Protein AF-A0A2B7VPZ0-F1 (afdb_monomer_lite)

Sequence (69 aa):
MRGNYLYLIEYNSIKFVVSAKGAVEAIDLWIQEKNRENKEDYNLTKEFRPADFSITELVSEDLVIKASE

Organism: NCBI:txid155322

Radius of gyration: 13.2 Å; chains: 1; bounding box: 30×27×32 Å

pLDDT: mean 83.25, std 11.93, range [47.88, 96.12]

Structure (mmCIF, N/CA/C/O backbone):
data_AF-A0A2B7VPZ0-F1
#
_entry.id   AF-A0A2B7VPZ0-F1
#
loop_
_atom_site.group_PDB
_atom_site.id
_atom_site.type_symbol
_atom_site.label_atom_id
_atom_site.label_alt_id
_atom_site.label_comp_id
_atom_site.label_asym_id
_atom_site.label_entity_id
_atom_site.label_seq_id
_atom_site.pdbx_PDB_ins_code
_atom_site.Cartn_x
_atom_site.Cartn_y
_atom_site.Cartn_z
_atom_site.occupancy
_atom_site.B_iso_or_equiv
_atom_site.auth_seq_id
_atom_site.auth_comp_id
_atom_site.auth_asym_id
_atom_site.auth_atom_id
_atom_site.pdbx_PDB_model_num
ATOM 1 N N . MET A 1 1 ? -10.798 9.090 18.896 1.00 47.88 1 MET A N 1
ATOM 2 C CA . MET A 1 1 ? -9.457 8.969 18.285 1.00 47.88 1 MET A CA 1
ATOM 3 C C . MET A 1 1 ? -9.635 8.132 17.029 1.00 47.88 1 MET A C 1
ATOM 5 O O . MET A 1 1 ? -10.268 7.093 17.143 1.00 47.88 1 MET A O 1
ATOM 9 N N . ARG A 1 2 ? -9.222 8.596 15.840 1.00 57.59 2 ARG A N 1
ATOM 10 C CA . ARG A 1 2 ? -9.249 7.738 14.641 1.00 57.59 2 ARG A CA 1
ATOM 11 C C . ARG A 1 2 ? -8.166 6.671 14.833 1.00 57.59 2 ARG A C 1
ATOM 13 O O . ARG A 1 2 ? -7.007 7.041 14.994 1.00 57.59 2 ARG A O 1
ATOM 20 N N . GLY A 1 3 ? -8.580 5.410 14.952 1.00 74.75 3 GLY A N 1
ATOM 21 C CA . GLY A 1 3 ? -7.678 4.263 15.061 1.00 74.75 3 GLY A CA 1
ATOM 22 C C . GLY A 1 3 ? -6.924 4.019 13.757 1.00 74.75 3 GLY A C 1
ATOM 23 O O . GLY A 1 3 ? -7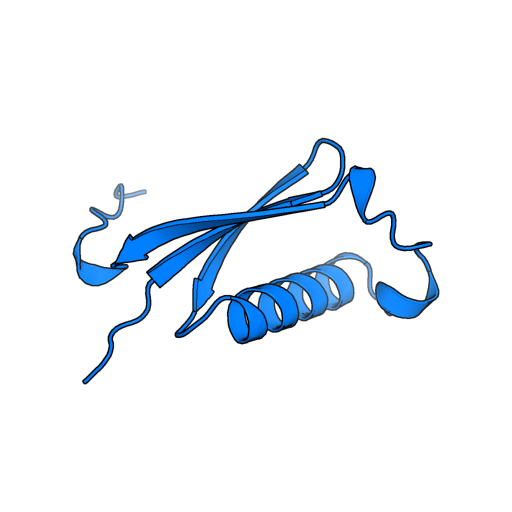.224 4.645 12.738 1.00 74.75 3 GLY A O 1
ATOM 24 N N . ASN A 1 4 ? -5.935 3.132 13.807 1.00 86.31 4 ASN A N 1
ATOM 25 C CA . ASN A 1 4 ? -5.247 2.685 12.606 1.00 86.31 4 ASN A CA 1
ATOM 26 C C . ASN A 1 4 ? -6.135 1.718 11.814 1.00 86.31 4 ASN A C 1
ATOM 28 O O . ASN A 1 4 ? -6.900 0.943 12.390 1.00 86.31 4 ASN A O 1
ATOM 32 N N . TYR A 1 5 ? -5.980 1.737 10.497 1.00 92.00 5 TYR A N 1
ATOM 33 C CA . TYR A 1 5 ? -6.585 0.796 9.567 1.00 92.00 5 TYR A CA 1
ATOM 34 C C . TYR A 1 5 ? -5.492 -0.030 8.905 1.00 92.00 5 TYR A C 1
ATOM 36 O O . TYR A 1 5 ? -4.361 0.426 8.725 1.00 92.00 5 TYR A O 1
ATOM 44 N N . LEU A 1 6 ? -5.848 -1.247 8.518 1.00 93.06 6 LEU A N 1
ATOM 45 C CA . LEU A 1 6 ? -5.042 -2.049 7.623 1.00 93.06 6 LEU A CA 1
ATOM 46 C C . LEU A 1 6 ? -5.262 -1.598 6.183 1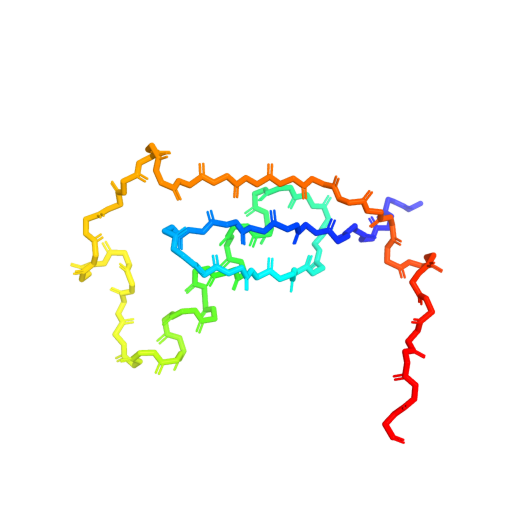.00 93.06 6 LEU A C 1
ATOM 48 O O . LEU A 1 6 ? -6.396 -1.516 5.710 1.00 93.06 6 LEU A O 1
ATOM 52 N N . TYR A 1 7 ? -4.162 -1.387 5.478 1.00 94.94 7 TYR A N 1
ATOM 53 C CA . TYR A 1 7 ? -4.131 -1.112 4.052 1.00 94.94 7 TYR A CA 1
ATOM 54 C C . TYR A 1 7 ? -3.426 -2.260 3.337 1.00 94.94 7 TYR A C 1
ATOM 56 O O . TYR A 1 7 ? -2.319 -2.647 3.714 1.00 94.94 7 TYR A O 1
ATOM 64 N N . LEU A 1 8 ? -4.070 -2.796 2.302 1.00 95.19 8 LEU A N 1
ATOM 65 C CA . LEU A 1 8 ? -3.455 -3.698 1.338 1.00 95.19 8 LEU A CA 1
ATOM 66 C C . LEU A 1 8 ? -2.869 -2.861 0.206 1.00 95.19 8 LEU A C 1
ATOM 68 O O . LEU A 1 8 ? -3.611 -2.205 -0.521 1.00 95.19 8 LEU A O 1
ATOM 72 N N . ILE A 1 9 ? -1.553 -2.909 0.058 1.00 95.31 9 ILE A N 1
ATOM 73 C CA . ILE A 1 9 ? -0.824 -2.343 -1.071 1.00 95.31 9 ILE A CA 1
ATOM 74 C C . ILE A 1 9 ? -0.433 -3.489 -1.997 1.00 95.31 9 ILE A C 1
ATOM 76 O O . ILE A 1 9 ? 0.208 -4.454 -1.570 1.00 95.31 9 ILE A O 1
ATOM 80 N N . GLU A 1 10 ? -0.798 -3.380 -3.268 1.00 93.81 10 GLU A N 1
ATOM 81 C CA . GLU A 1 10 ? -0.359 -4.298 -4.313 1.00 93.81 10 GLU A CA 1
ATOM 82 C C . GLU A 1 10 ? 0.551 -3.535 -5.273 1.00 93.81 10 GLU A C 1
ATOM 84 O O . GLU A 1 10 ? 0.206 -2.452 -5.743 1.00 93.81 10 GLU A O 1
ATOM 89 N N . TYR A 1 11 ? 1.733 -4.089 -5.543 1.00 89.94 11 TYR A N 1
ATOM 90 C CA . TYR A 1 11 ? 2.635 -3.560 -6.558 1.00 89.94 11 TYR A CA 1
ATOM 91 C C . TYR A 1 11 ? 3.245 -4.695 -7.373 1.00 89.94 11 TYR A C 1
ATOM 93 O O . TYR A 1 11 ? 3.971 -5.540 -6.836 1.00 89.94 11 TYR A O 1
ATOM 101 N N . ASN A 1 12 ? 2.977 -4.706 -8.681 1.00 87.25 12 ASN A N 1
ATOM 102 C CA . ASN A 1 12 ? 3.239 -5.853 -9.555 1.00 87.25 12 ASN A CA 1
ATOM 103 C C . ASN A 1 12 ? 2.567 -7.128 -9.002 1.00 87.25 12 ASN A C 1
ATOM 105 O O . ASN A 1 12 ? 1.361 -7.170 -8.790 1.00 87.25 12 ASN A O 1
ATOM 109 N N . SER A 1 13 ? 3.344 -8.182 -8.748 1.00 84.81 13 SER A N 1
ATOM 110 C CA . SER A 1 13 ? 2.866 -9.454 -8.201 1.00 84.81 13 SER A CA 1
ATOM 111 C C . SER A 1 13 ? 2.969 -9.543 -6.677 1.00 84.81 13 SER A C 1
ATOM 113 O O . SER A 1 13 ? 2.764 -10.624 -6.124 1.00 84.81 13 SER A O 1
ATOM 115 N N . ILE A 1 14 ? 3.354 -8.460 -5.992 1.00 87.25 14 ILE A N 1
ATOM 116 C CA . ILE A 1 14 ? 3.647 -8.490 -4.559 1.00 87.25 14 ILE A CA 1
ATOM 117 C C . ILE A 1 14 ? 2.567 -7.748 -3.776 1.00 87.25 14 ILE A C 1
ATOM 119 O O . ILE A 1 14 ? 2.125 -6.672 -4.175 1.00 87.25 14 ILE A O 1
ATOM 123 N N . LYS A 1 15 ? 2.168 -8.336 -2.646 1.00 91.00 15 LYS A N 1
ATOM 124 C CA . LYS A 1 15 ? 1.150 -7.809 -1.739 1.00 91.00 15 LYS A CA 1
ATOM 125 C C . LYS A 1 15 ? 1.769 -7.471 -0.389 1.00 91.00 15 LYS A C 1
ATOM 127 O O . L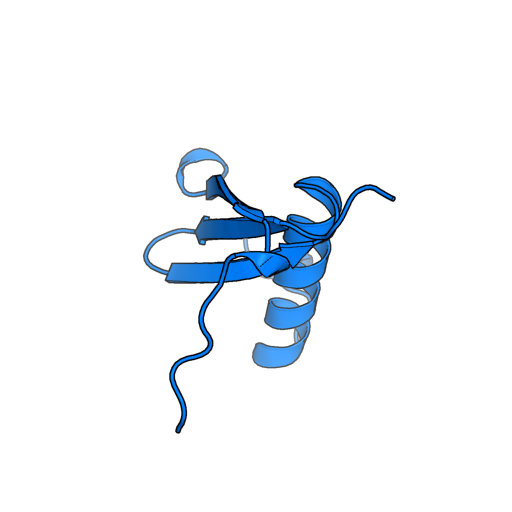YS A 1 15 ? 2.552 -8.260 0.138 1.00 91.00 15 LYS A O 1
ATOM 132 N N . PHE A 1 16 ? 1.377 -6.335 0.173 1.00 91.38 16 PHE A N 1
ATOM 133 C CA . PHE A 1 16 ? 1.821 -5.844 1.474 1.00 91.38 16 PHE A CA 1
ATOM 134 C C . PHE A 1 16 ? 0.625 -5.395 2.287 1.00 91.38 16 PHE A C 1
ATOM 136 O O . PHE A 1 16 ? -0.224 -4.668 1.785 1.00 91.38 16 PHE A O 1
ATOM 143 N N . VAL A 1 17 ? 0.574 -5.808 3.547 1.00 91.69 17 VAL A N 1
ATOM 144 C CA . VAL A 1 17 ? -0.412 -5.302 4.498 1.00 91.69 17 VAL A CA 1
ATOM 145 C C . VAL A 1 17 ? 0.320 -4.434 5.505 1.00 91.69 17 VAL A C 1
ATOM 147 O O . VAL A 1 17 ? 1.289 -4.884 6.115 1.00 91.69 17 VAL A O 1
ATOM 150 N N . VAL A 1 18 ? -0.136 -3.196 5.663 1.00 92.44 18 VAL A N 1
ATOM 151 C CA . VAL A 1 18 ? 0.445 -2.223 6.594 1.00 92.44 18 VAL A CA 1
ATOM 152 C C . VAL A 1 18 ? -0.649 -1.596 7.449 1.00 92.44 18 VAL A C 1
ATOM 154 O O . VAL A 1 18 ? -1.756 -1.360 6.970 1.00 92.44 18 VAL A O 1
ATOM 157 N N . SER A 1 19 ? -0.341 -1.332 8.718 1.00 92.38 19 SER A N 1
ATOM 158 C CA . SER A 1 19 ? -1.212 -0.565 9.612 1.00 92.38 19 SER A CA 1
ATOM 159 C C . SER A 1 19 ? -0.830 0.913 9.552 1.00 92.38 19 SER A C 1
ATOM 161 O O . SER A 1 19 ? 0.343 1.248 9.715 1.00 92.38 19 SER A O 1
ATOM 163 N N . ALA A 1 20 ? -1.801 1.790 9.301 1.00 93.69 20 ALA A N 1
ATOM 164 C CA . ALA A 1 20 ? -1.585 3.232 9.204 1.00 93.69 20 ALA A CA 1
ATOM 165 C C . ALA A 1 20 ? -2.849 4.022 9.573 1.00 93.69 20 ALA A C 1
ATOM 167 O O . ALA A 1 20 ? -3.958 3.490 9.573 1.00 93.69 20 ALA A O 1
ATOM 168 N N . LYS A 1 21 ? -2.717 5.324 9.836 1.00 92.44 21 LYS A N 1
ATOM 169 C CA . LYS A 1 21 ? -3.857 6.229 10.085 1.00 92.44 21 LYS A CA 1
ATOM 170 C C . LYS A 1 21 ? -4.529 6.702 8.796 1.00 92.44 21 LYS A C 1
ATOM 172 O O . LYS A 1 21 ? -5.564 7.367 8.859 1.00 92.44 21 LYS A O 1
ATOM 177 N N . GLY A 1 22 ? -3.920 6.424 7.645 1.00 93.06 22 GLY A N 1
ATOM 178 C CA . GLY A 1 22 ? -4.408 6.829 6.335 1.00 93.06 22 GLY A CA 1
ATOM 179 C C . GLY A 1 22 ? -3.574 6.254 5.194 1.00 93.06 22 GLY A C 1
ATOM 180 O O . GLY A 1 22 ? -2.434 5.836 5.388 1.00 93.06 22 GLY A O 1
ATOM 181 N N . ALA A 1 23 ? -4.128 6.312 3.982 1.00 92.31 23 ALA A N 1
ATOM 182 C CA . ALA A 1 23 ? -3.500 5.781 2.771 1.00 92.31 23 ALA A CA 1
ATOM 183 C C . ALA A 1 23 ? -2.109 6.376 2.475 1.00 92.31 23 ALA A C 1
ATOM 185 O O . ALA A 1 23 ? -1.223 5.661 2.024 1.00 92.31 23 ALA A O 1
ATOM 186 N N . VAL A 1 24 ? -1.894 7.668 2.750 1.00 93.69 24 VAL A N 1
ATOM 187 C CA . VAL A 1 24 ? -0.588 8.320 2.525 1.00 93.69 24 VAL A CA 1
ATOM 188 C C . VAL A 1 24 ? 0.478 7.742 3.456 1.00 93.69 24 VAL A C 1
ATOM 190 O O . VAL A 1 24 ? 1.538 7.335 2.997 1.00 93.69 24 VAL A O 1
ATOM 193 N N . GLU A 1 25 ? 0.167 7.621 4.748 1.00 94.62 25 GLU A N 1
ATOM 194 C CA . GLU A 1 25 ? 1.085 7.028 5.728 1.00 94.62 25 GLU A CA 1
ATOM 195 C C . GLU A 1 25 ? 1.347 5.545 5.421 1.00 94.62 25 GLU A C 1
ATOM 197 O O . GLU A 1 25 ? 2.475 5.081 5.552 1.00 94.62 25 GLU A O 1
ATOM 202 N N . ALA A 1 26 ? 0.339 4.807 4.941 1.00 94.25 26 ALA A N 1
ATOM 203 C CA . ALA A 1 26 ? 0.515 3.428 4.486 1.00 94.25 26 ALA A CA 1
ATOM 204 C C . ALA A 1 26 ? 1.535 3.317 3.338 1.00 94.25 26 ALA A C 1
ATOM 206 O O . ALA A 1 26 ? 2.381 2.422 3.348 1.00 94.25 26 ALA A O 1
ATOM 207 N N . ILE A 1 27 ? 1.481 4.235 2.368 1.00 92.12 27 ILE A N 1
ATOM 208 C CA . ILE A 1 27 ? 2.438 4.290 1.254 1.00 92.12 27 ILE A CA 1
ATOM 209 C C . ILE A 1 27 ? 3.844 4.609 1.769 1.00 92.12 27 ILE A C 1
ATOM 211 O O . ILE A 1 27 ? 4.791 3.919 1.395 1.00 92.12 27 ILE A O 1
ATOM 215 N N . ASP A 1 28 ? 3.982 5.596 2.657 1.00 92.75 28 ASP A N 1
ATOM 216 C CA . ASP A 1 28 ? 5.279 5.974 3.227 1.00 92.75 28 ASP A CA 1
ATOM 217 C C . ASP A 1 28 ? 5.926 4.805 3.986 1.00 92.75 28 ASP A C 1
ATOM 219 O O . ASP A 1 28 ? 7.112 4.524 3.806 1.00 92.75 28 ASP A O 1
ATOM 223 N N . LEU A 1 29 ? 5.144 4.079 4.792 1.00 93.06 29 LEU A N 1
ATOM 224 C CA . LEU A 1 29 ? 5.611 2.894 5.518 1.00 93.06 29 LEU A CA 1
ATOM 225 C C . LEU A 1 29 ? 6.036 1.770 4.569 1.00 93.06 29 LEU A C 1
ATOM 227 O O . LEU A 1 29 ? 7.065 1.131 4.788 1.00 93.06 29 LEU A O 1
ATOM 231 N N . TRP A 1 30 ? 5.280 1.543 3.493 1.00 91.12 30 TRP A N 1
ATOM 232 C CA . TRP A 1 30 ? 5.645 0.564 2.473 1.00 91.12 30 TRP A CA 1
ATOM 233 C C . TRP A 1 30 ? 6.967 0.917 1.778 1.00 91.12 30 TRP A C 1
ATOM 235 O O . TRP A 1 30 ? 7.834 0.051 1.647 1.00 91.12 30 TRP A O 1
ATOM 245 N N . ILE A 1 31 ? 7.161 2.180 1.388 1.00 88.44 31 ILE A N 1
ATOM 246 C CA . ILE A 1 31 ? 8.414 2.650 0.777 1.00 88.44 31 ILE A CA 1
ATOM 247 C C . ILE A 1 31 ? 9.583 2.468 1.750 1.00 88.44 31 ILE A C 1
ATOM 249 O O . ILE A 1 31 ? 10.623 1.935 1.364 1.00 88.44 31 ILE A O 1
ATOM 253 N N . GLN A 1 32 ? 9.416 2.852 3.020 1.00 88.94 32 GLN A N 1
ATOM 254 C CA . GLN A 1 32 ? 10.454 2.681 4.042 1.00 88.94 32 GLN A CA 1
ATOM 255 C C . GLN A 1 32 ? 10.852 1.213 4.213 1.00 88.94 32 GLN A C 1
ATOM 257 O O . GLN A 1 32 ? 12.043 0.898 4.267 1.00 88.94 32 GLN A O 1
ATOM 262 N N . GLU A 1 33 ? 9.876 0.308 4.239 1.00 87.31 33 GLU A N 1
ATOM 263 C CA . GLU A 1 33 ? 10.135 -1.126 4.339 1.00 87.31 33 GLU A CA 1
ATOM 264 C C . GLU A 1 33 ? 10.882 -1.655 3.105 1.00 87.31 33 GLU A C 1
ATOM 266 O O . GLU A 1 33 ? 11.825 -2.438 3.230 1.00 87.31 33 GLU A O 1
ATOM 271 N N . LYS A 1 34 ? 10.553 -1.163 1.904 1.00 84.44 34 LYS A N 1
ATOM 272 C CA . LYS A 1 34 ? 11.279 -1.522 0.676 1.00 84.44 34 LYS A CA 1
ATOM 273 C C . LYS A 1 34 ? 12.682 -0.960 0.587 1.00 84.44 34 LYS A C 1
ATOM 275 O O . LYS A 1 34 ? 13.567 -1.672 0.103 1.00 84.44 34 LYS A O 1
ATOM 280 N N . ASN A 1 35 ? 12.905 0.237 1.110 1.00 84.00 35 ASN A N 1
ATOM 281 C CA . ASN A 1 35 ? 14.245 0.792 1.255 1.00 84.00 35 ASN A CA 1
ATOM 282 C C . ASN A 1 35 ? 15.083 -0.061 2.218 1.00 84.00 35 ASN A C 1
ATOM 284 O O . ASN A 1 35 ? 16.255 -0.345 1.963 1.00 84.00 35 ASN A O 1
ATOM 288 N N . ARG A 1 36 ? 14.463 -0.529 3.309 1.00 84.56 36 ARG A N 1
ATOM 289 C CA . ARG A 1 36 ? 15.105 -1.378 4.319 1.00 84.56 36 ARG A CA 1
ATOM 290 C C . ARG A 1 36 ? 15.481 -2.757 3.775 1.00 84.56 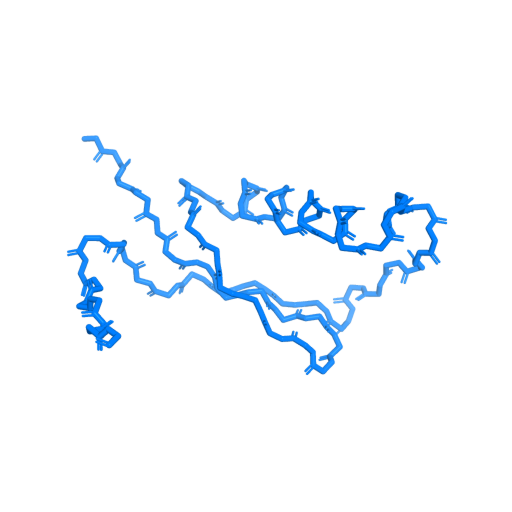36 ARG A C 1
ATOM 292 O O . ARG A 1 36 ? 16.599 -3.209 4.018 1.00 84.56 36 ARG A O 1
ATOM 299 N N . GLU A 1 37 ? 14.581 -3.417 3.045 1.0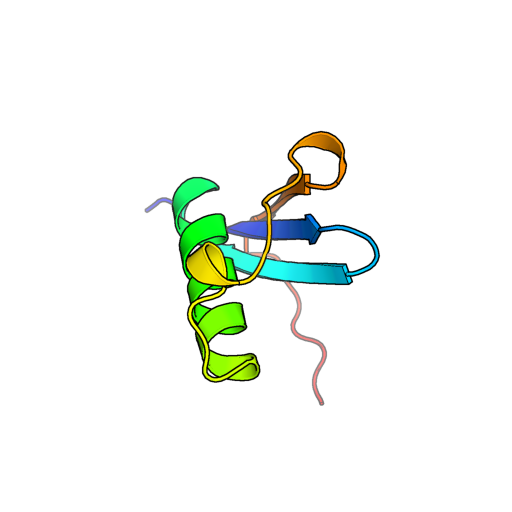0 81.75 37 GLU A N 1
ATOM 300 C CA . GLU A 1 37 ? 14.830 -4.739 2.450 1.00 81.75 37 GLU A CA 1
ATOM 301 C C . GLU A 1 37 ? 15.944 -4.710 1.393 1.00 81.75 37 GLU A C 1
ATOM 303 O O . GLU A 1 37 ? 16.817 -5.577 1.394 1.00 81.75 37 GLU A O 1
ATOM 308 N N . ASN A 1 38 ? 15.930 -3.715 0.499 1.00 74.75 38 ASN A N 1
ATOM 309 C CA . ASN A 1 38 ? 16.834 -3.681 -0.655 1.00 74.75 38 ASN A CA 1
ATOM 310 C C . ASN A 1 38 ? 18.179 -2.997 -0.367 1.00 74.75 38 ASN A C 1
ATOM 312 O O . ASN A 1 38 ? 19.061 -3.039 -1.218 1.00 74.75 38 ASN A O 1
ATOM 316 N N . LYS A 1 39 ? 18.355 -2.377 0.813 1.00 73.25 39 LYS A N 1
ATOM 317 C CA . LYS A 1 39 ? 19.517 -1.526 1.161 1.00 73.25 39 LYS A CA 1
ATOM 318 C C . LYS A 1 39 ? 19.784 -0.394 0.153 1.00 73.25 39 LYS A C 1
ATOM 320 O O . LYS A 1 39 ? 20.873 0.176 0.139 1.00 73.25 39 LYS A O 1
ATOM 325 N N . GLU A 1 40 ? 18.792 -0.062 -0.661 1.00 65.56 40 GLU A N 1
ATOM 326 C CA . GLU A 1 40 ? 18.823 0.944 -1.716 1.00 65.56 40 GLU A CA 1
ATOM 327 C C . GLU A 1 40 ? 17.543 1.770 -1.627 1.00 65.56 40 GLU A C 1
ATOM 329 O O . GLU A 1 40 ? 16.514 1.281 -1.159 1.00 65.56 40 GLU A O 1
ATOM 334 N N . ASP A 1 41 ? 17.593 3.022 -2.076 1.00 66.88 41 ASP A N 1
ATOM 335 C CA . ASP A 1 41 ? 16.407 3.872 -2.115 1.00 66.88 41 ASP A CA 1
ATOM 336 C C . ASP A 1 41 ? 15.495 3.405 -3.261 1.00 66.88 41 ASP A C 1
ATOM 338 O O . ASP A 1 41 ? 15.798 3.584 -4.441 1.00 66.88 41 ASP A O 1
ATOM 342 N N . TYR A 1 42 ? 14.386 2.760 -2.915 1.00 64.44 42 TYR A N 1
ATOM 343 C CA . TYR A 1 42 ? 13.401 2.173 -3.821 1.00 64.44 42 TYR A CA 1
ATOM 344 C C . TYR A 1 42 ? 12.876 3.188 -4.840 1.00 64.44 42 TYR A C 1
ATOM 346 O O . TYR A 1 42 ? 12.651 2.846 -6.000 1.00 64.44 42 TYR A O 1
ATOM 354 N N . ASN A 1 43 ? 12.758 4.452 -4.420 1.00 64.25 43 ASN A N 1
ATOM 355 C CA . ASN A 1 43 ? 12.361 5.568 -5.276 1.00 64.25 43 ASN A CA 1
ATOM 356 C C . ASN A 1 43 ? 13.405 5.911 -6.351 1.00 64.25 43 ASN A C 1
ATOM 358 O O . ASN A 1 43 ? 13.056 6.502 -7.369 1.00 64.25 43 ASN A O 1
ATOM 362 N N . LEU A 1 44 ? 14.680 5.572 -6.131 1.00 62.50 44 LEU A N 1
ATOM 363 C CA . LEU A 1 44 ? 15.771 5.857 -7.065 1.00 62.50 44 LEU A CA 1
ATOM 364 C C . LEU A 1 44 ? 16.030 4.702 -8.036 1.00 62.50 44 LEU A C 1
ATOM 366 O O . LEU A 1 44 ? 16.545 4.937 -9.128 1.00 62.50 44 LEU A O 1
ATOM 370 N N . THR A 1 45 ? 15.700 3.465 -7.656 1.00 62.12 45 THR A N 1
ATOM 371 C CA . THR A 1 45 ? 16.090 2.265 -8.416 1.00 62.12 45 THR A CA 1
ATOM 372 C C . THR A 1 45 ? 14.954 1.626 -9.203 1.00 62.12 45 THR A C 1
ATOM 374 O O . THR A 1 45 ? 15.214 0.900 -10.165 1.00 62.12 45 THR A O 1
ATOM 377 N N . LYS A 1 46 ? 13.693 1.902 -8.853 1.00 68.31 46 LYS A N 1
ATOM 378 C CA . LYS A 1 46 ? 12.533 1.405 -9.596 1.00 68.31 46 LYS A CA 1
ATOM 379 C C . LYS A 1 46 ? 11.770 2.538 -10.260 1.00 68.31 46 LYS A C 1
ATOM 381 O O . LYS A 1 46 ? 11.290 3.454 -9.605 1.00 68.31 46 LYS A O 1
ATOM 386 N N . GLU A 1 47 ? 11.582 2.416 -11.571 1.00 77.31 47 GLU A N 1
ATOM 387 C CA . GLU A 1 47 ? 10.596 3.216 -12.288 1.00 77.31 47 GLU A CA 1
ATOM 388 C C . GLU A 1 47 ? 9.209 2.852 -11.743 1.00 77.31 47 GLU A C 1
ATOM 390 O O . GLU A 1 47 ? 8.737 1.722 -11.909 1.00 77.31 47 GLU A O 1
ATOM 395 N N . PHE A 1 48 ? 8.592 3.783 -11.014 1.00 81.12 48 PHE A N 1
ATOM 396 C CA . PHE A 1 48 ? 7.258 3.580 -10.468 1.00 81.12 48 PHE A CA 1
ATOM 397 C C . PHE A 1 48 ? 6.251 3.473 -11.612 1.00 81.12 48 PHE A C 1
ATOM 399 O O . PHE A 1 48 ? 6.137 4.382 -12.436 1.00 81.12 48 PHE A O 1
ATOM 406 N N . ARG A 1 49 ? 5.508 2.364 -11.654 1.00 84.94 49 ARG A N 1
ATOM 407 C CA . ARG A 1 49 ? 4.460 2.117 -12.648 1.00 84.94 49 ARG A CA 1
ATOM 408 C C . ARG A 1 49 ? 3.085 2.230 -11.996 1.00 84.94 49 ARG A C 1
ATOM 410 O O . ARG A 1 49 ? 2.657 1.281 -11.343 1.00 84.94 49 ARG A O 1
ATOM 417 N N . PRO A 1 50 ? 2.354 3.344 -12.194 1.00 84.62 50 PRO A N 1
ATOM 418 C CA . PRO A 1 50 ? 1.049 3.541 -11.564 1.00 84.62 50 PRO A CA 1
ATOM 419 C C . PRO A 1 50 ? 0.021 2.469 -11.940 1.00 84.62 50 PRO A C 1
ATOM 421 O O . PRO A 1 50 ? -0.834 2.138 -11.132 1.00 84.62 50 PRO A O 1
ATOM 424 N N . ALA A 1 51 ? 0.115 1.916 -13.154 1.00 89.75 51 ALA A N 1
ATOM 425 C CA . ALA A 1 51 ? -0.779 0.859 -13.627 1.00 89.75 51 ALA A CA 1
ATOM 426 C C . ALA A 1 51 ? -0.641 -0.454 -12.836 1.00 89.75 51 ALA A C 1
ATOM 428 O O . ALA A 1 51 ? -1.589 -1.231 -12.783 1.00 89.75 51 ALA A O 1
ATOM 429 N N . ASP A 1 52 ? 0.519 -0.674 -12.214 1.00 89.56 52 ASP A N 1
ATOM 430 C CA . ASP A 1 52 ? 0.826 -1.875 -11.439 1.00 89.56 52 ASP A CA 1
ATOM 431 C C . ASP A 1 52 ? 0.617 -1.657 -9.933 1.00 89.56 52 ASP A C 1
ATOM 433 O O . ASP A 1 52 ? 0.928 -2.555 -9.153 1.00 89.56 52 ASP A O 1
ATOM 437 N N . PHE A 1 53 ? 0.146 -0.473 -9.518 1.00 92.12 53 PHE A N 1
ATOM 438 C CA . PHE A 1 53 ? -0.027 -0.081 -8.121 1.00 92.12 53 PHE A CA 1
ATOM 439 C C . PHE A 1 53 ? -1.507 0.031 -7.745 1.00 92.12 53 PHE A C 1
ATOM 441 O O . PHE A 1 53 ? -2.280 0.735 -8.395 1.00 92.12 53 PHE A O 1
ATOM 448 N N . SER A 1 54 ? -1.885 -0.593 -6.633 1.00 94.81 54 SER A N 1
ATOM 449 C CA . SER A 1 54 ? -3.178 -0.380 -5.989 1.00 94.81 54 SER A CA 1
ATOM 450 C C . SER A 1 54 ? -3.006 -0.260 -4.474 1.00 94.81 54 SER A C 1
ATOM 452 O O . SER A 1 54 ? -2.091 -0.829 -3.876 1.00 94.81 54 SER A O 1
ATOM 454 N N . ILE A 1 55 ? -3.907 0.493 -3.842 1.00 96.06 55 ILE A N 1
ATOM 455 C CA . ILE A 1 55 ? -4.040 0.537 -2.388 1.00 96.06 55 ILE A CA 1
ATOM 456 C C . ILE A 1 55 ? -5.514 0.419 -2.020 1.00 96.06 55 ILE A C 1
ATOM 458 O O . ILE A 1 55 ? -6.361 1.121 -2.571 1.00 96.06 55 ILE A O 1
ATOM 462 N N . THR A 1 56 ? -5.814 -0.477 -1.086 1.00 96.12 56 THR A N 1
ATOM 463 C CA . THR A 1 56 ? -7.170 -0.742 -0.605 1.00 96.12 56 THR A CA 1
ATOM 464 C C . THR A 1 56 ? -7.185 -0.681 0.915 1.00 96.12 56 THR A C 1
ATOM 466 O O . THR A 1 56 ? -6.420 -1.384 1.572 1.00 96.12 56 THR A O 1
ATOM 469 N N . GLU A 1 57 ? -8.057 0.148 1.483 1.00 95.12 57 GLU A N 1
ATOM 470 C CA . GLU A 1 57 ? -8.366 0.101 2.914 1.00 95.12 57 GLU A CA 1
ATOM 471 C C . GLU A 1 57 ? -9.173 -1.168 3.200 1.00 95.12 57 GLU A C 1
ATOM 473 O O . GLU A 1 57 ? -10.180 -1.428 2.542 1.00 95.12 57 GLU A O 1
ATOM 478 N N . LEU A 1 58 ? -8.708 -1.981 4.144 1.00 91.25 58 LEU A N 1
ATOM 479 C CA . LEU A 1 58 ? -9.353 -3.238 4.497 1.00 91.25 58 LEU A CA 1
ATOM 480 C C . LEU A 1 58 ? -10.306 -3.032 5.673 1.00 91.25 58 LEU A C 1
ATOM 482 O O . LEU A 1 58 ? -11.522 -2.986 5.519 1.00 91.25 58 LEU A O 1
ATOM 486 N N . VAL A 1 59 ? -9.740 -2.952 6.872 1.00 89.25 59 VAL A N 1
ATOM 487 C CA . VAL A 1 59 ? -10.475 -2.952 8.131 1.00 89.25 59 VAL A CA 1
ATOM 488 C C . VAL A 1 59 ? -9.658 -2.228 9.189 1.00 89.25 59 VAL A C 1
ATOM 490 O O . VAL A 1 59 ? -8.435 -2.137 9.085 1.00 89.25 59 VAL A O 1
ATOM 493 N N . SER A 1 60 ? -10.333 -1.716 10.209 1.00 85.25 60 SER A N 1
ATOM 494 C CA . SER A 1 60 ? -9.678 -1.158 11.387 1.00 85.25 60 SER A CA 1
ATOM 495 C C . SER A 1 60 ? -8.841 -2.232 12.105 1.00 85.25 60 SER A C 1
ATOM 497 O O . SER A 1 60 ? -9.264 -3.384 12.225 1.00 85.25 60 SER A O 1
ATOM 499 N N . GLU A 1 61 ? -7.632 -1.873 12.544 1.00 80.19 61 GLU A N 1
ATOM 500 C CA . GLU A 1 61 ? -6.653 -2.806 13.128 1.00 80.19 61 GLU A CA 1
ATOM 501 C C . GLU A 1 61 ? -7.168 -3.468 14.418 1.00 80.19 61 GLU A C 1
ATOM 503 O O . GLU A 1 61 ? -6.857 -4.621 14.707 1.00 80.19 61 GLU A O 1
ATOM 508 N N . ASP A 1 62 ? -8.008 -2.763 15.171 1.00 77.75 62 ASP A N 1
ATOM 509 C CA . ASP A 1 62 ? -8.657 -3.246 16.394 1.00 77.75 62 ASP A CA 1
ATOM 510 C C . ASP A 1 62 ? -9.653 -4.396 16.162 1.00 77.75 62 ASP A C 1
ATOM 512 O O . ASP A 1 62 ? -10.000 -5.102 17.109 1.00 77.75 62 ASP A O 1
ATOM 516 N N . LEU A 1 63 ? -10.083 -4.623 14.918 1.00 74.94 63 LEU A N 1
ATOM 517 C CA . LEU A 1 63 ? -10.969 -5.725 14.532 1.00 74.94 63 LEU A CA 1
ATOM 518 C C . LEU A 1 63 ? -10.205 -6.960 14.029 1.00 74.94 63 LEU A C 1
ATOM 520 O O . LEU A 1 63 ? -10.819 -7.957 13.642 1.00 74.94 63 LEU A O 1
ATOM 524 N N . VAL A 1 64 ? -8.871 -6.913 14.021 1.00 74.44 64 VAL A N 1
ATOM 525 C CA . VAL A 1 64 ? -8.021 -7.988 13.506 1.00 74.44 64 VAL A CA 1
ATOM 526 C C . VAL A 1 64 ? -7.696 -8.965 14.629 1.00 74.44 64 VAL A C 1
ATOM 528 O O . VAL A 1 64 ? -6.975 -8.650 15.576 1.00 74.44 64 VAL A O 1
ATOM 531 N N . ILE A 1 65 ? -8.187 -10.197 14.504 1.00 69.31 65 ILE A N 1
ATOM 532 C CA . ILE A 1 65 ? -7.770 -11.292 15.380 1.00 69.31 65 ILE A CA 1
ATOM 533 C C . ILE A 1 65 ? -6.368 -11.716 14.939 1.00 69.31 65 ILE A C 1
ATOM 535 O O . ILE A 1 65 ? -6.196 -12.280 13.858 1.00 69.31 65 ILE A O 1
ATOM 539 N N . LYS A 1 66 ? -5.358 -11.439 15.769 1.00 66.62 66 LYS A N 1
ATOM 540 C CA . LYS A 1 66 ? -4.004 -11.957 15.549 1.00 66.62 66 LYS A CA 1
ATOM 541 C C . LYS A 1 66 ? -4.058 -13.481 15.621 1.00 66.62 66 LYS A C 1
ATOM 543 O O . LYS A 1 66 ? -4.408 -14.033 16.663 1.00 66.62 66 LYS A O 1
ATOM 548 N N . ALA A 1 67 ? -3.725 -14.150 14.521 1.00 69.81 67 ALA A N 1
ATOM 549 C CA . ALA A 1 67 ? -3.430 -15.572 14.569 1.00 69.81 67 ALA A CA 1
ATOM 550 C C . ALA A 1 67 ? -2.206 -15.753 15.480 1.00 69.81 67 ALA A C 1
ATOM 552 O O . ALA A 1 67 ? -1.180 -15.109 15.264 1.00 69.81 67 ALA A O 1
ATOM 553 N N . SER A 1 68 ? -2.347 -16.540 16.543 1.00 69.00 68 SER A N 1
ATOM 554 C CA . SER A 1 68 ? -1.229 -16.924 17.403 1.00 69.00 68 SER A CA 1
ATOM 555 C C . SER A 1 68 ? -0.252 -17.793 16.611 1.00 69.00 68 SER A C 1
ATOM 557 O O . SER A 1 68 ? -0.701 -18.724 15.939 1.00 69.00 68 SER A O 1
ATOM 559 N N . GLU A 1 69 ? 1.040 -17.465 16.695 1.00 51.47 69 GLU A N 1
ATOM 560 C CA . GLU A 1 69 ? 2.156 -18.275 16.178 1.00 51.47 69 GLU A CA 1
ATOM 561 C C . GLU A 1 69 ? 2.273 -19.634 16.880 1.00 51.47 69 GLU A C 1
ATOM 563 O O . GLU A 1 69 ? 1.987 -19.704 18.101 1.00 51.47 69 GLU A O 1
#

Foldseek 3Di:
DQAWFWKWKFAAPDIDIDTDSDPVVRVVVVQVVVCVVVVHRCVVPDDDDVVRIDMDTDGGPVPDDDDDD

Secondary structure (DSSP, 8-state):
----EEEEEEETTEEEEEEESSHHHHHHHHHHHHHHHHSS-HHHHS---GGGEEEE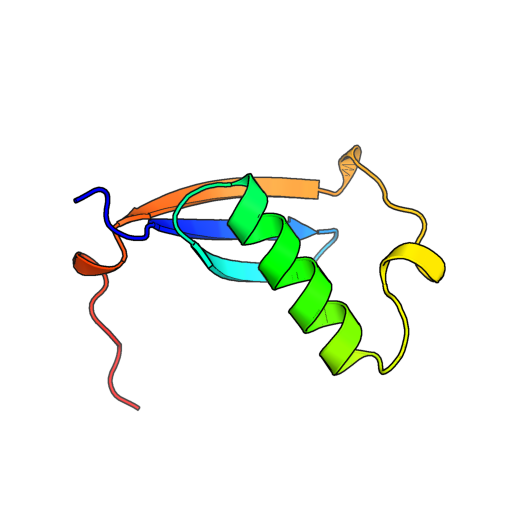EEEEGGG--PPP-